Protein AF-A0A527WJG0-F1 (afdb_monomer)

Secondary structure (DSSP, 8-state):
--GGG-HHHHT---HHHHHHHHHHHHHHHHHHHHHTT---HHHHHHHHHHHHHHHHTT-

Nearest PDB structures (foldseek):
  4h54-assembly1_A  TM=7.692E-01  e=3.726E+00  Escherichia coli K-12
  4h54-assembly1_B  TM=7.328E-01  e=3.286E+00  Escherichia coli K-12
  6he1-assembly1_A  TM=7.581E-01  e=3.726E+00  Pseudomonas aeruginosa
  6he3-assembly1_A  TM=7.547E-01  e=4.225E+00  Pseudomonas aeruginosa
  3t9o-assembly1_A  TM=7.690E-01  e=5.784E+00  Escherichia coli K-12

Structure (mmCIF, N/CA/C/O backbone):
data_AF-A0A527WJG0-F1
#
_entry.id   AF-A0A527WJG0-F1
#
loop_
_atom_site.group_PDB
_atom_site.id
_atom_site.type_symbol
_atom_site.label_atom_id
_atom_site.label_alt_id
_atom_site.label_comp_id
_atom_site.label_asym_id
_atom_site.label_entity_id
_atom_site.label_seq_id
_atom_site.pdbx_PDB_ins_code
_atom_site.Cartn_x
_atom_site.Cartn_y
_atom_site.Cartn_z
_atom_site.occupancy
_atom_site.B_iso_or_equiv
_atom_site.auth_seq_id
_atom_site.auth_comp_id
_atom_site.auth_asym_id
_atom_site.auth_atom_id
_atom_site.pdbx_PDB_model_num
ATOM 1 N N . VAL A 1 1 ? 22.404 -11.270 -6.576 1.00 50.88 1 VAL A N 1
ATOM 2 C CA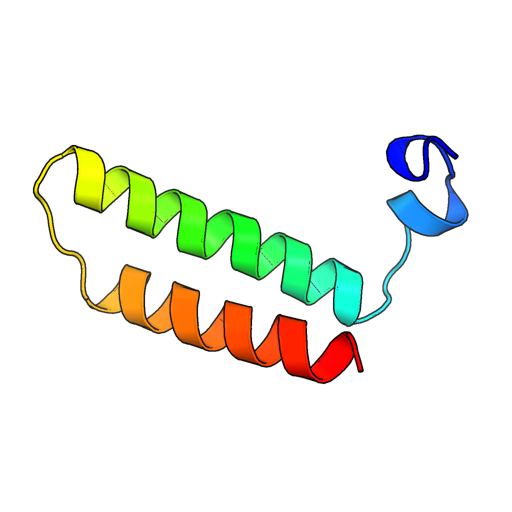 . VAL A 1 1 ? 22.604 -9.906 -7.123 1.00 50.88 1 VAL A CA 1
ATOM 3 C C . VAL A 1 1 ? 22.042 -8.915 -6.120 1.00 50.88 1 VAL A C 1
ATOM 5 O O . VAL A 1 1 ? 20.876 -9.043 -5.771 1.00 50.88 1 VAL A O 1
ATOM 8 N N . ALA A 1 2 ? 22.848 -7.984 -5.605 1.00 60.72 2 ALA A N 1
ATOM 9 C CA . ALA A 1 2 ? 22.353 -6.908 -4.746 1.00 60.72 2 ALA A CA 1
ATOM 10 C C . ALA A 1 2 ? 21.695 -5.835 -5.629 1.00 60.72 2 ALA A C 1
ATOM 12 O O . ALA A 1 2 ? 22.299 -4.808 -5.918 1.00 60.72 2 ALA A O 1
ATOM 13 N N . VAL A 1 3 ? 20.470 -6.112 -6.089 1.00 68.06 3 VAL A N 1
ATOM 14 C CA . VAL A 1 3 ? 19.664 -5.224 -6.956 1.00 68.06 3 VAL A CA 1
ATOM 15 C C . VAL A 1 3 ? 19.542 -3.816 -6.352 1.00 68.06 3 VAL A C 1
ATOM 17 O O . VAL A 1 3 ? 19.478 -2.826 -7.069 1.00 68.06 3 VAL A O 1
ATOM 20 N N . ALA A 1 4 ? 19.614 -3.72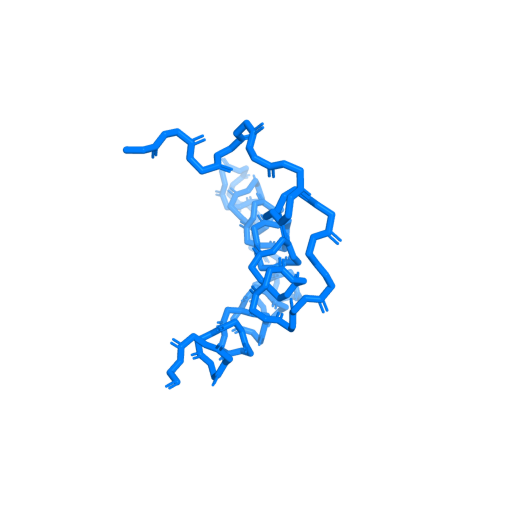9 -5.020 1.00 70.56 4 ALA A N 1
ATOM 21 C CA . ALA A 1 4 ? 19.612 -2.493 -4.245 1.00 70.56 4 ALA A CA 1
ATOM 22 C C . ALA A 1 4 ? 20.776 -1.522 -4.538 1.00 70.56 4 ALA A C 1
ATOM 24 O O . ALA A 1 4 ? 20.670 -0.364 -4.156 1.00 70.56 4 ALA A O 1
ATOM 25 N N . ASN A 1 5 ? 21.862 -1.959 -5.190 1.00 81.31 5 ASN A N 1
ATOM 26 C CA . ASN A 1 5 ? 23.010 -1.100 -5.526 1.00 81.31 5 ASN A CA 1
ATOM 27 C C . ASN A 1 5 ? 23.065 -0.699 -7.011 1.00 81.31 5 ASN A C 1
ATOM 29 O O . ASN A 1 5 ? 23.959 0.044 -7.410 1.00 81.31 5 ASN A O 1
ATOM 33 N N . SER A 1 6 ? 22.148 -1.194 -7.844 1.00 82.44 6 SER A N 1
ATOM 34 C CA . SER A 1 6 ? 22.171 -0.944 -9.285 1.00 82.44 6 SER A CA 1
ATOM 35 C C . SER A 1 6 ? 21.383 0.330 -9.640 1.00 82.44 6 SER A C 1
ATOM 37 O O . SER A 1 6 ? 20.175 0.372 -9.392 1.00 82.44 6 SER A O 1
ATOM 39 N N . PRO A 1 7 ? 21.997 1.351 -10.273 1.00 81.25 7 PRO A N 1
ATOM 40 C CA . PRO A 1 7 ? 21.335 2.629 -10.578 1.00 81.25 7 PRO A CA 1
ATOM 41 C C . PRO A 1 7 ? 20.086 2.488 -11.456 1.00 81.25 7 PRO A C 1
ATOM 43 O O . PRO A 1 7 ? 19.107 3.205 -11.266 1.00 81.25 7 PRO A O 1
ATOM 46 N N . GLU A 1 8 ? 20.109 1.536 -12.389 1.00 81.81 8 GLU A N 1
ATOM 47 C CA . GLU A 1 8 ? 18.990 1.191 -13.278 1.00 81.81 8 GLU A CA 1
ATOM 48 C C . GLU A 1 8 ? 17.738 0.692 -12.536 1.00 81.81 8 GLU A 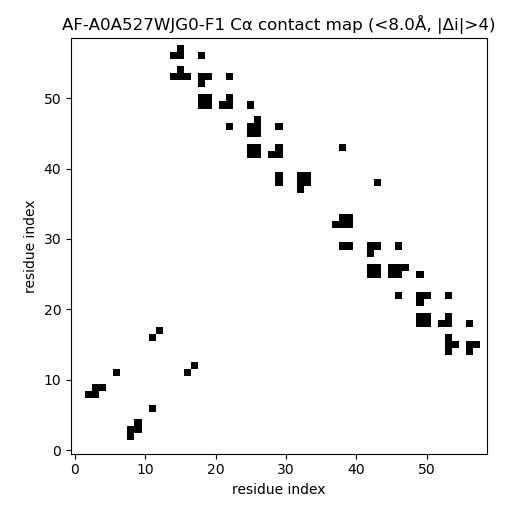C 1
ATOM 50 O O . GLU A 1 8 ? 16.623 0.837 -13.037 1.00 81.81 8 GLU A O 1
ATOM 55 N N . TRP A 1 9 ? 17.917 0.138 -11.334 1.00 78.56 9 TRP A N 1
ATOM 56 C CA . TRP A 1 9 ? 16.840 -0.330 -10.468 1.00 78.56 9 TRP A CA 1
ATOM 57 C C . TRP A 1 9 ? 16.466 0.725 -9.422 1.00 78.56 9 TRP A C 1
ATOM 59 O O . TRP A 1 9 ? 15.282 0.949 -9.195 1.00 78.56 9 TRP A O 1
ATOM 69 N N . ILE A 1 10 ? 17.454 1.423 -8.846 1.00 81.50 10 ILE A N 1
ATOM 70 C CA . ILE A 1 10 ? 17.244 2.491 -7.851 1.00 81.50 10 ILE A CA 1
ATOM 71 C C . ILE A 1 10 ? 16.439 3.656 -8.442 1.00 81.50 10 ILE A C 1
ATOM 73 O O . ILE A 1 10 ? 15.501 4.134 -7.813 1.00 81.50 10 ILE A O 1
ATOM 77 N N . ASN A 1 11 ? 16.780 4.093 -9.658 1.00 80.81 11 ASN A N 1
ATOM 78 C CA . ASN A 1 11 ? 16.124 5.221 -10.329 1.00 80.81 11 ASN A CA 1
ATOM 79 C C . ASN A 1 11 ? 15.004 4.768 -11.278 1.00 80.81 11 ASN A C 1
ATOM 81 O O . ASN A 1 11 ? 14.575 5.523 -12.152 1.00 80.81 11 ASN A O 1
ATOM 85 N N . SER A 1 12 ? 14.563 3.514 -11.163 1.00 82.00 12 SER A N 1
ATOM 86 C CA . SER A 1 12 ? 13.570 2.954 -12.067 1.00 82.00 12 SER A CA 1
ATOM 87 C C . SER A 1 12 ? 12.197 3.564 -11.803 1.00 82.00 12 SER A C 1
ATOM 89 O O . SER A 1 12 ? 11.614 3.376 -10.740 1.00 82.00 12 SER A O 1
ATOM 91 N N . SER A 1 13 ? 11.631 4.232 -12.806 1.00 83.94 13 SER A N 1
ATOM 92 C CA . SER A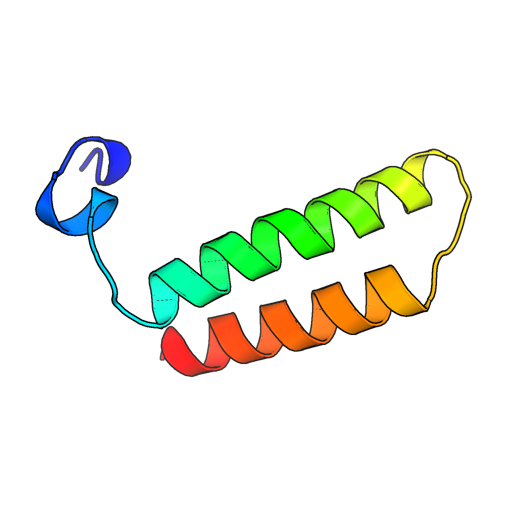 1 13 ? 10.257 4.746 -12.775 1.00 83.94 13 SER A CA 1
ATOM 93 C C . SER A 1 13 ? 9.214 3.698 -13.178 1.00 83.94 13 SER A C 1
ATOM 95 O O . SER A 1 13 ? 8.071 4.039 -13.486 1.00 83.94 13 SER A O 1
ATOM 97 N N . ARG A 1 14 ? 9.585 2.407 -13.212 1.00 87.31 14 ARG A N 1
ATOM 98 C CA . ARG A 1 14 ? 8.637 1.343 -13.558 1.00 87.31 14 ARG A CA 1
ATOM 99 C C . ARG A 1 14 ? 7.495 1.337 -12.535 1.00 87.31 14 ARG A C 1
ATOM 101 O O . ARG A 1 14 ? 7.780 1.358 -11.335 1.00 87.31 14 ARG A O 1
ATOM 108 N N . PRO A 1 15 ? 6.231 1.212 -12.980 1.00 89.19 15 PRO A N 1
ATOM 109 C CA . PRO A 1 15 ? 5.078 1.186 -12.084 1.00 89.19 15 PRO A CA 1
ATOM 110 C C . PRO A 1 15 ? 5.224 0.180 -10.938 1.00 89.19 15 PRO A C 1
ATOM 112 O O . PRO A 1 15 ? 4.903 0.512 -9.805 1.00 89.19 15 PRO A O 1
ATOM 115 N N . ALA A 1 16 ? 5.806 -0.996 -11.194 1.00 88.19 16 ALA A N 1
ATOM 116 C CA . ALA A 1 16 ? 6.072 -2.003 -10.167 1.00 88.19 16 ALA A CA 1
ATOM 117 C C . ALA A 1 16 ? 6.868 -1.460 -8.962 1.00 88.19 16 ALA A C 1
ATOM 119 O O . ALA A 1 16 ? 6.528 -1.764 -7.824 1.00 88.19 16 ALA A O 1
ATOM 120 N N . PHE A 1 17 ? 7.897 -0.632 -9.185 1.00 88.50 17 PHE A N 1
ATOM 121 C CA . PHE A 1 17 ? 8.708 -0.062 -8.099 1.00 88.50 17 PHE A CA 1
ATOM 122 C C . PHE A 1 17 ? 8.021 1.093 -7.390 1.00 88.50 17 PHE A C 1
ATOM 124 O O . PHE A 1 17 ? 8.143 1.218 -6.170 1.00 88.50 17 PHE A O 1
ATOM 131 N N . VAL A 1 18 ? 7.282 1.908 -8.143 1.00 90.81 18 VAL A N 1
ATOM 132 C CA . VAL A 1 18 ? 6.470 2.988 -7.579 1.00 90.81 18 VAL A CA 1
ATOM 133 C C . VAL A 1 18 ? 5.436 2.390 -6.632 1.00 90.81 18 VAL A C 1
ATOM 135 O O . VAL A 1 18 ? 5.471 2.662 -5.437 1.00 90.81 18 VAL A O 1
ATOM 138 N N . TRP A 1 19 ? 4.597 1.479 -7.125 1.00 93.31 19 TRP A N 1
ATOM 139 C CA . TRP A 1 19 ? 3.539 0.874 -6.321 1.00 93.31 19 TRP A CA 1
ATOM 140 C C . TRP A 1 19 ? 4.079 -0.003 -5.190 1.00 93.31 19 TRP A C 1
ATOM 142 O O . TRP A 1 19 ? 3.500 0.008 -4.110 1.00 93.31 19 TRP A O 1
ATOM 152 N N . ALA A 1 20 ? 5.223 -0.676 -5.363 1.00 91.81 20 ALA A N 1
ATOM 153 C CA . ALA A 1 20 ? 5.879 -1.370 -4.252 1.00 91.81 20 ALA A CA 1
ATOM 154 C C . ALA A 1 20 ? 6.344 -0.414 -3.143 1.00 91.81 20 ALA A C 1
ATOM 156 O O . ALA A 1 20 ? 6.244 -0.741 -1.958 1.00 91.81 20 ALA A O 1
ATOM 157 N N . SER A 1 21 ? 6.841 0.770 -3.508 1.00 91.81 21 SER A N 1
ATOM 158 C CA . SER A 1 21 ? 7.275 1.782 -2.539 1.00 91.81 21 SER A CA 1
ATOM 159 C C . SER A 1 21 ? 6.082 2.395 -1.805 1.00 91.81 21 SER A C 1
ATOM 161 O O . SER A 1 21 ? 6.108 2.477 -0.577 1.00 91.81 21 SER A O 1
ATOM 163 N N . GLU A 1 22 ? 5.015 2.738 -2.530 1.00 92.88 22 GLU A N 1
ATOM 164 C CA . GLU A 1 22 ? 3.770 3.253 -1.945 1.00 92.88 22 GLU A CA 1
ATOM 165 C C . GLU A 1 22 ? 3.110 2.219 -1.018 1.00 92.88 22 GLU A C 1
ATOM 167 O O . GLU A 1 22 ? 2.779 2.530 0.129 1.00 92.88 22 GLU A O 1
ATOM 172 N N . ALA A 1 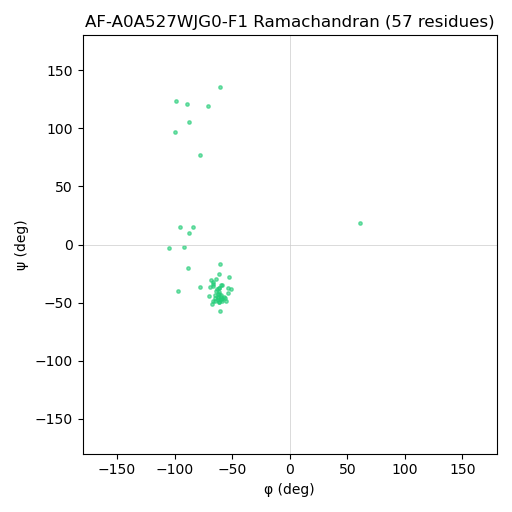23 ? 3.008 0.957 -1.456 1.00 95.31 23 ALA A N 1
ATOM 173 C CA . ALA A 1 23 ? 2.456 -0.134 -0.650 1.00 95.31 23 ALA A CA 1
ATOM 174 C C . ALA A 1 23 ? 3.259 -0.348 0.638 1.00 95.31 23 ALA A C 1
ATOM 176 O O . ALA A 1 23 ? 2.684 -0.471 1.721 1.00 95.31 23 ALA A O 1
ATOM 177 N N . LYS A 1 24 ? 4.596 -0.319 0.555 1.00 94.44 24 LYS A N 1
ATOM 178 C CA . LYS A 1 24 ? 5.469 -0.413 1.732 1.00 94.44 24 LYS A CA 1
ATOM 179 C C . LYS A 1 24 ? 5.173 0.690 2.750 1.00 94.44 24 LYS A C 1
ATOM 181 O O . LYS A 1 24 ? 5.121 0.403 3.947 1.00 94.44 24 LYS A O 1
ATOM 186 N N . VAL A 1 25 ? 5.006 1.934 2.301 1.00 95.69 25 VAL A N 1
ATOM 187 C CA . VAL A 1 25 ? 4.727 3.072 3.189 1.00 95.69 25 VAL A CA 1
ATOM 188 C C . VAL A 1 25 ? 3.337 2.941 3.813 1.00 95.69 25 VAL A C 1
ATOM 190 O O . VAL A 1 25 ? 3.223 2.980 5.039 1.00 95.69 25 VAL A O 1
ATOM 193 N N . ALA A 1 26 ? 2.300 2.715 3.002 1.00 95.81 26 ALA A N 1
ATOM 194 C CA . ALA A 1 26 ? 0.918 2.618 3.473 1.00 95.81 26 ALA A CA 1
ATOM 195 C C . ALA A 1 26 ? 0.717 1.452 4.454 1.00 95.81 26 ALA A C 1
ATOM 197 O O . ALA A 1 26 ? 0.208 1.639 5.562 1.00 95.81 26 ALA A O 1
ATOM 198 N N . CYS A 1 27 ? 1.191 0.257 4.099 1.00 96.25 27 CYS A N 1
ATOM 199 C CA . CYS A 1 27 ? 1.100 -0.908 4.973 1.00 96.25 27 CYS A CA 1
ATOM 200 C C . CYS A 1 27 ? 1.987 -0.778 6.215 1.00 96.25 27 CYS A C 1
ATOM 202 O O . CYS A 1 27 ? 1.622 -1.265 7.283 1.00 96.25 27 CYS A O 1
ATOM 204 N N . GLY A 1 28 ? 3.122 -0.076 6.116 1.00 95.94 28 GLY A N 1
ATOM 205 C CA . GLY A 1 28 ? 3.958 0.254 7.268 1.00 95.94 28 GLY A CA 1
ATOM 206 C C . GLY A 1 28 ? 3.236 1.140 8.288 1.00 95.94 28 GLY A C 1
ATOM 207 O O . GLY A 1 28 ? 3.313 0.872 9.489 1.00 95.94 28 GLY A O 1
ATOM 208 N N . MET A 1 29 ? 2.491 2.147 7.822 1.00 95.38 29 MET A N 1
ATOM 209 C CA . MET A 1 29 ? 1.649 2.989 8.682 1.00 95.38 29 MET A CA 1
ATOM 210 C C . MET A 1 29 ? 0.522 2.179 9.326 1.00 95.38 29 MET A C 1
ATOM 212 O O . MET A 1 29 ? 0.372 2.218 10.548 1.00 95.38 29 MET A O 1
ATOM 216 N N . ALA A 1 30 ? -0.212 1.387 8.535 1.00 96.12 30 ALA A N 1
ATOM 217 C CA . ALA A 1 30 ? -1.280 0.525 9.041 1.00 96.12 30 ALA A CA 1
ATOM 218 C C . ALA A 1 30 ? -0.758 -0.437 10.121 1.00 96.12 30 ALA A C 1
ATOM 220 O O . ALA A 1 30 ? -1.329 -0.542 11.205 1.00 96.12 30 ALA A O 1
ATOM 221 N N . TYR A 1 31 ? 0.385 -1.078 9.872 1.00 95.44 31 TYR A N 1
ATOM 222 C CA . TYR A 1 31 ? 1.046 -1.949 10.841 1.00 95.44 31 TYR A CA 1
ATOM 223 C C . TYR A 1 31 ? 1.471 -1.202 12.115 1.00 95.44 31 TYR A C 1
ATOM 225 O O . TYR A 1 31 ? 1.358 -1.739 13.219 1.00 95.44 31 TYR A O 1
ATOM 233 N N . GLY A 1 32 ? 1.928 0.046 11.980 1.00 95.56 32 GLY A N 1
ATOM 234 C CA . GLY A 1 32 ? 2.222 0.931 13.106 1.00 95.56 32 GLY A CA 1
ATOM 235 C C . GLY A 1 32 ? 1.003 1.185 13.996 1.00 95.56 32 GLY A C 1
ATOM 236 O O . GLY A 1 32 ? 1.105 1.033 15.212 1.00 95.56 32 GLY A O 1
ATOM 237 N N . TYR A 1 33 ? -0.154 1.492 13.405 1.00 94.75 33 TYR A N 1
ATOM 238 C CA . TYR A 1 33 ? -1.408 1.669 14.146 1.00 94.75 33 TYR A CA 1
ATOM 239 C C . TYR A 1 33 ? -1.875 0.376 14.822 1.00 94.75 33 TYR A C 1
ATOM 241 O O . TYR A 1 33 ? -2.206 0.371 16.009 1.00 94.75 33 TYR A O 1
ATOM 249 N N . LEU A 1 34 ? -1.799 -0.756 14.118 1.00 93.31 34 LEU A N 1
ATOM 250 C CA . LEU A 1 34 ? -2.158 -2.052 14.696 1.00 93.31 34 LEU A CA 1
ATOM 251 C C . LEU A 1 34 ? -1.292 -2.400 15.918 1.00 93.31 34 LEU A C 1
ATOM 253 O O . LEU A 1 34 ? -1.798 -2.965 16.889 1.00 93.31 34 LEU A O 1
ATOM 257 N N . LYS A 1 35 ? -0.008 -2.013 15.924 1.00 94.94 35 LYS A N 1
ATOM 258 C CA . LYS A 1 35 ? 0.876 -2.183 17.090 1.00 94.94 35 LYS A CA 1
ATOM 259 C C . LYS A 1 35 ? 0.439 -1.383 18.313 1.00 94.94 35 LYS A C 1
ATOM 261 O O . LYS A 1 35 ? 0.702 -1.823 19.430 1.00 94.94 35 LYS A O 1
ATOM 266 N N . THR A 1 36 ? -0.212 -0.238 18.130 1.00 93.56 36 THR A N 1
ATOM 267 C CA . THR A 1 36 ? -0.757 0.562 19.236 1.00 93.56 36 THR A CA 1
ATOM 268 C C . THR A 1 36 ? -2.176 0.140 19.624 1.00 93.56 36 THR A C 1
ATOM 270 O O . THR A 1 36 ? -2.807 0.819 20.429 1.00 93.56 36 THR A O 1
ATOM 273 N N . ASN A 1 37 ? -2.671 -0.990 19.093 1.00 91.38 37 ASN A N 1
ATOM 274 C CA . ASN A 1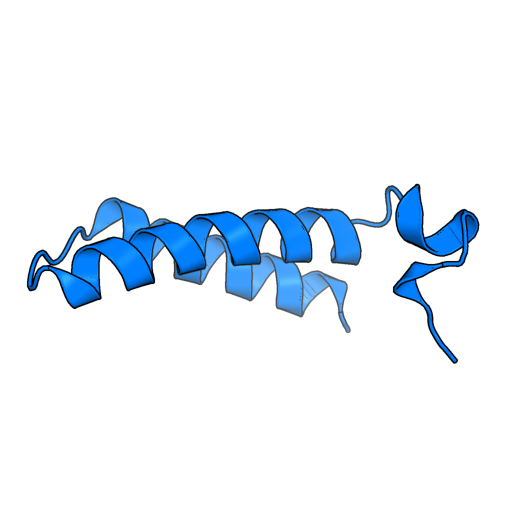 37 ? -4.051 -1.463 19.251 1.00 91.38 37 ASN A CA 1
ATOM 275 C C . ASN A 1 37 ? -5.101 -0.489 18.675 1.00 91.38 37 ASN A C 1
ATOM 277 O O . ASN A 1 37 ? -6.280 -0.564 19.013 1.00 91.38 37 ASN A O 1
ATOM 281 N N . TYR A 1 38 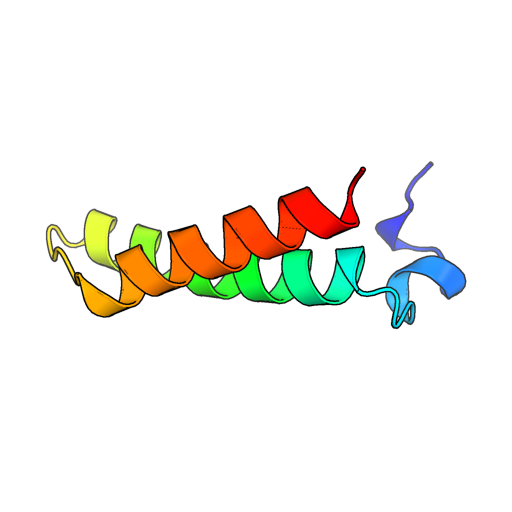? -4.682 0.431 17.799 1.00 93.62 38 TYR A N 1
ATOM 282 C CA . TYR A 1 38 ? -5.574 1.339 17.091 1.00 93.62 38 TYR A CA 1
ATOM 283 C C . TYR A 1 38 ? -5.827 0.800 15.685 1.00 93.62 38 TYR A C 1
ATOM 285 O O . TYR A 1 38 ? -4.900 0.552 14.915 1.00 93.62 38 TYR A O 1
ATOM 293 N N . LYS A 1 39 ? -7.099 0.597 15.342 1.00 91.69 39 LYS A N 1
ATOM 294 C CA . LYS A 1 39 ? -7.490 0.140 14.011 1.00 91.69 39 LYS A CA 1
ATOM 295 C C . LYS A 1 39 ? -7.959 1.332 13.189 1.00 91.69 39 LYS A C 1
ATOM 297 O O . LYS A 1 39 ? -9.113 1.734 13.287 1.00 91.69 39 LYS A O 1
ATOM 302 N N . ASP A 1 40 ? -7.056 1.865 12.376 1.00 93.31 40 ASP A N 1
ATOM 303 C CA . ASP A 1 40 ? -7.392 2.905 11.412 1.00 93.31 40 ASP A CA 1
ATOM 304 C C . ASP A 1 40 ? -7.864 2.281 10.095 1.00 93.31 40 ASP A C 1
ATOM 306 O O . ASP A 1 40 ? -7.069 1.719 9.338 1.00 93.31 40 ASP A O 1
ATOM 310 N N . GLU A 1 41 ? -9.171 2.328 9.840 1.00 94.12 41 GLU A N 1
ATOM 311 C CA . GLU A 1 41 ? -9.754 1.690 8.655 1.00 94.12 41 GLU A CA 1
ATOM 312 C C . GLU A 1 41 ? -9.307 2.354 7.348 1.00 94.12 41 GLU A C 1
ATOM 314 O O . GLU A 1 41 ? -9.085 1.655 6.364 1.00 94.12 41 GLU A O 1
ATOM 319 N N . ASP A 1 42 ? -9.097 3.672 7.331 1.00 94.31 42 ASP A N 1
ATOM 320 C CA . ASP A 1 42 ? -8.608 4.384 6.143 1.00 94.31 42 ASP A CA 1
ATOM 321 C C . ASP A 1 42 ? -7.188 3.939 5.768 1.00 94.31 42 ASP A C 1
ATOM 323 O O . ASP A 1 42 ? -6.915 3.606 4.611 1.00 94.31 42 ASP A O 1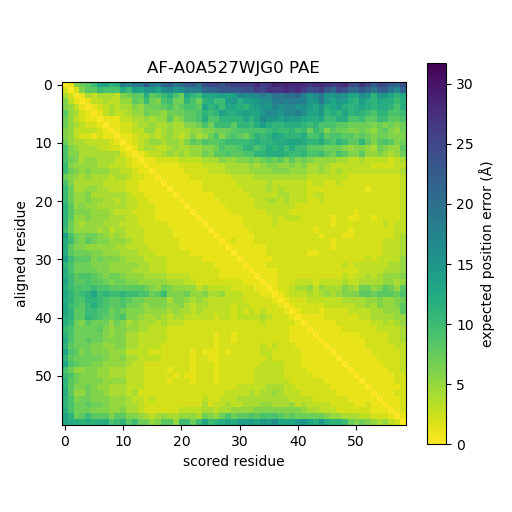
ATOM 327 N N . THR A 1 43 ? -6.294 3.850 6.755 1.00 93.06 43 THR A N 1
ATOM 328 C CA . THR A 1 43 ? -4.913 3.411 6.526 1.00 93.06 43 THR A CA 1
ATOM 329 C C . THR A 1 43 ? -4.853 1.940 6.100 1.00 93.06 43 THR A C 1
ATOM 331 O O . THR A 1 43 ? -4.039 1.577 5.247 1.00 93.06 43 THR A O 1
ATOM 334 N N . LEU A 1 44 ? -5.734 1.089 6.640 1.00 95.25 44 LEU A N 1
ATOM 335 C CA . LEU A 1 44 ? -5.856 -0.314 6.227 1.00 95.25 44 LEU A CA 1
ATOM 336 C C . LEU A 1 44 ? -6.370 -0.453 4.790 1.00 95.25 44 LEU A C 1
ATOM 338 O O . LEU A 1 44 ? -5.741 -1.145 3.991 1.00 95.25 44 LEU A O 1
ATOM 342 N N . ASN A 1 45 ? -7.445 0.255 4.439 1.00 95.75 45 ASN A N 1
ATOM 343 C CA . ASN A 1 45 ? -8.008 0.240 3.087 1.00 95.75 45 ASN A CA 1
ATOM 344 C C . ASN A 1 45 ? -7.005 0.765 2.049 1.00 95.75 45 ASN A C 1
ATOM 346 O O . ASN A 1 45 ? -6.901 0.235 0.942 1.00 95.75 45 ASN A O 1
ATOM 350 N N . LYS A 1 46 ? -6.214 1.785 2.411 1.00 95.00 46 LYS A N 1
ATOM 351 C CA . LYS A 1 46 ? -5.105 2.265 1.576 1.00 95.00 46 LYS A CA 1
ATOM 352 C C . LYS A 1 46 ? -4.051 1.184 1.372 1.00 95.00 46 LYS A C 1
ATOM 354 O O . LYS A 1 46 ? -3.646 0.965 0.235 1.00 95.00 46 LYS A O 1
ATOM 359 N N . CYS A 1 47 ? -3.619 0.510 2.440 1.00 96.19 47 CYS A N 1
ATOM 360 C CA . CYS A 1 47 ? -2.650 -0.582 2.340 1.00 96.19 47 CYS A CA 1
ATOM 361 C C . CYS A 1 47 ? -3.114 -1.673 1.361 1.00 96.19 47 CYS A C 1
ATOM 363 O O . CYS A 1 47 ? -2.344 -2.021 0.467 1.00 96.19 47 CYS A O 1
ATOM 365 N N . GLU A 1 48 ? -4.359 -2.151 1.471 1.00 95.81 48 GLU A N 1
ATOM 366 C CA . GLU A 1 48 ? -4.911 -3.140 0.529 1.00 95.81 48 GLU A CA 1
ATOM 367 C C . GLU A 1 48 ? -4.909 -2.623 -0.915 1.00 95.81 48 GLU A C 1
ATOM 369 O O . GLU A 1 48 ? -4.375 -3.282 -1.803 1.00 95.81 48 GLU A O 1
ATOM 374 N N . CYS A 1 49 ? -5.407 -1.406 -1.149 1.00 95.44 49 CYS A N 1
ATOM 375 C CA . CYS A 1 49 ? -5.469 -0.825 -2.491 1.00 95.44 49 CYS A CA 1
ATOM 376 C C . CYS A 1 49 ? -4.080 -0.694 -3.148 1.00 95.44 49 CYS A C 1
ATOM 378 O O . CYS A 1 49 ? -3.890 -1.060 -4.311 1.00 95.44 49 CYS A O 1
ATOM 380 N N . PHE A 1 50 ? -3.081 -0.204 -2.404 1.00 95.00 50 PHE A N 1
ATOM 381 C CA . PHE A 1 50 ? -1.714 -0.077 -2.917 1.00 95.00 50 PHE A CA 1
ATOM 382 C C . PHE A 1 50 ? -1.044 -1.436 -3.129 1.00 95.00 50 PHE A C 1
ATOM 384 O O . PHE A 1 50 ? -0.297 -1.601 -4.096 1.00 95.00 50 PHE A O 1
ATOM 391 N N . HIS A 1 51 ? -1.309 -2.403 -2.250 1.00 94.38 51 HIS A N 1
ATOM 392 C CA . HIS A 1 51 ? -0.826 -3.769 -2.402 1.00 94.38 51 HIS A CA 1
ATOM 393 C C . HIS A 1 51 ? -1.375 -4.410 -3.682 1.00 94.38 51 HIS A C 1
ATOM 395 O O . HIS A 1 51 ? -0.594 -4.919 -4.486 1.00 94.38 51 HIS A O 1
ATOM 401 N N . ASP A 1 52 ? -2.683 -4.327 -3.917 1.00 95.12 52 ASP A N 1
ATOM 402 C CA . ASP A 1 52 ? -3.309 -4.902 -5.111 1.00 95.12 52 ASP A CA 1
ATOM 403 C C . ASP A 1 52 ? -2.759 -4.267 -6.388 1.00 95.12 52 ASP A C 1
ATOM 405 O O . ASP A 1 52 ? -2.419 -4.964 -7.347 1.00 95.12 52 ASP A O 1
ATOM 409 N N . ARG A 1 53 ? -2.561 -2.944 -6.370 1.00 93.75 53 ARG A N 1
ATOM 410 C CA . ARG A 1 53 ? -1.946 -2.226 -7.486 1.00 93.75 53 ARG A CA 1
ATOM 411 C C . ARG A 1 53 ? -0.497 -2.651 -7.715 1.00 93.75 53 ARG A C 1
ATOM 413 O O . ARG A 1 53 ? -0.081 -2.806 -8.857 1.00 93.75 53 ARG A O 1
ATOM 420 N N . MET A 1 54 ? 0.279 -2.862 -6.653 1.00 93.62 54 MET A N 1
ATOM 421 C CA . MET A 1 54 ? 1.641 -3.391 -6.759 1.00 93.62 54 MET A CA 1
ATOM 422 C C . MET A 1 54 ? 1.642 -4.772 -7.424 1.00 93.62 54 MET A C 1
ATOM 424 O O . MET A 1 54 ? 2.436 -4.991 -8.340 1.00 93.62 54 MET A O 1
ATOM 428 N N . VAL A 1 55 ? 0.753 -5.673 -6.996 1.00 92.81 55 VAL A N 1
ATOM 429 C CA . VAL A 1 55 ? 0.633 -7.024 -7.560 1.00 92.81 55 VAL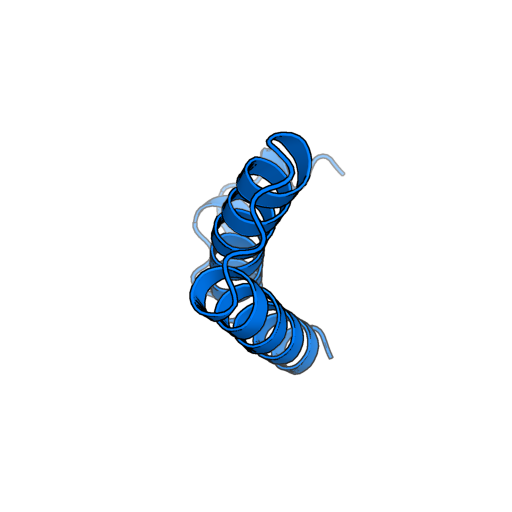 A CA 1
ATOM 430 C C . VAL A 1 55 ? 0.253 -6.966 -9.042 1.00 92.81 55 VAL A C 1
ATOM 432 O O . VAL A 1 55 ? 0.882 -7.651 -9.843 1.00 92.81 55 VAL A O 1
ATOM 435 N N . GLU A 1 56 ? -0.677 -6.093 -9.441 1.00 93.00 56 GLU A N 1
ATOM 436 C CA . GLU A 1 56 ? -1.072 -5.905 -10.849 1.00 93.00 56 GLU A CA 1
ATOM 437 C C . GLU A 1 56 ? 0.121 -5.605 -11.775 1.00 93.00 56 GLU A C 1
ATOM 439 O O . GLU A 1 56 ? 0.166 -6.103 -12.894 1.00 93.00 56 GLU A O 1
ATOM 444 N N . TYR A 1 57 ? 1.108 -4.829 -11.313 1.00 87.94 57 TYR A N 1
ATOM 445 C CA . TYR A 1 57 ? 2.288 -4.459 -12.110 1.00 87.94 57 TYR A CA 1
ATOM 446 C C . TYR A 1 57 ? 3.493 -5.398 -11.949 1.00 87.94 57 TYR A C 1
ATOM 448 O O . TYR A 1 57 ? 4.536 -5.158 -12.567 1.00 87.94 57 TYR A O 1
ATOM 456 N N . MET A 1 58 ? 3.393 -6.421 -11.096 1.00 83.06 58 MET A N 1
ATOM 457 C CA . MET A 1 58 ? 4.437 -7.437 -10.917 1.00 83.06 58 MET A CA 1
ATOM 458 C C . MET A 1 58 ? 4.297 -8.626 -11.876 1.00 83.06 58 MET A C 1
ATOM 460 O O . MET A 1 58 ? 5.285 -9.334 -12.085 1.00 83.06 58 MET A O 1
ATOM 464 N N . HIS A 1 59 ? 3.101 -8.836 -12.431 1.00 72.69 59 HIS A N 1
ATOM 465 C CA . HIS A 1 59 ? 2.789 -9.867 -13.424 1.00 72.69 59 HIS A CA 1
ATOM 466 C C . HIS A 1 59 ? 2.990 -9.342 -14.853 1.00 72.69 59 HIS A C 1
ATOM 468 O O . HIS A 1 59 ? 3.366 -10.167 -15.716 1.00 72.69 59 HIS A O 1
#

Sequence (59 aa):
VAVANSPEWINSSRPAFVWASEAKVACGMAYGYLKTNYKDEDTLNKCECFHDRMVEYMH

pLDDT: mean 89.09, std 9.22, range [50.88, 96.25]

Foldseek 3Di:
DPLVPDPCSVVPPQQLVVLVVQLCVLVVVQVVCVVVVHHDPVSVVSNVVSVVSNVVRVD

Solvent-accessible surface area (backbone atoms only — not comparable to full-atom values): 3274 Å² total; per-residue (Å²): 130,73,59,88,75,38,64,79,58,71,73,41,82,50,63,37,54,51,29,44,52,50,17,52,51,36,38,48,52,31,53,53,34,51,73,72,75,40,86,55,63,68,42,42,54,48,16,53,55,30,41,55,52,18,54,66,54,70,112

Radius of gyration: 13.55 Å; Cα contacts (8 Å, |Δi|>4): 49; chains: 1; bounding box: 33×15×33 Å

Mean predicted aligned error: 4.89 Å